Protein AF-A0A6N2DUM8-F1 (afdb_monomer_lite)

Sequence (60 aa):
MEPEDLEPRAKKPALRNLEIMSIEALRVYIGELEAEIARARAEIAAKETARDSAAGLFRT

Structure (mmCIF, N/CA/C/O backbone):
data_AF-A0A6N2DUM8-F1
#
_entry.id   AF-A0A6N2DUM8-F1
#
loop_
_atom_site.group_PDB
_atom_site.id
_atom_site.type_symbol
_atom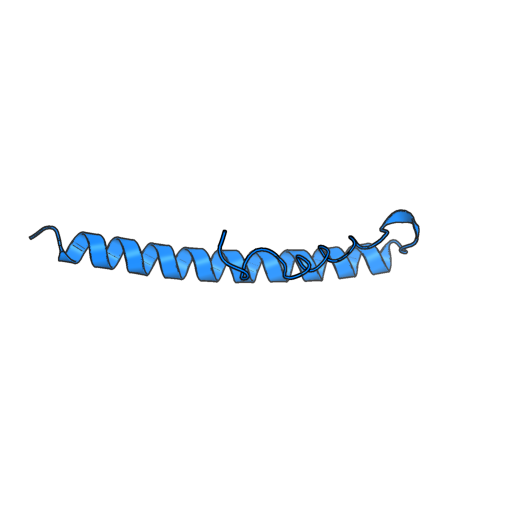_site.label_atom_id
_atom_site.label_alt_id
_atom_site.label_comp_id
_atom_site.label_asym_id
_atom_site.label_entity_id
_atom_site.label_seq_id
_atom_site.pdbx_PDB_ins_code
_atom_site.Cartn_x
_atom_site.Cartn_y
_atom_site.Cartn_z
_atom_site.occupancy
_atom_site.B_iso_or_equiv
_atom_site.auth_seq_id
_atom_site.auth_comp_id
_atom_site.auth_asym_id
_atom_site.auth_atom_id
_atom_site.pdbx_PDB_model_num
ATOM 1 N N . MET A 1 1 ? 10.865 -20.608 33.370 1.00 56.72 1 MET A N 1
ATOM 2 C CA . MET A 1 1 ? 11.217 -20.244 31.986 1.00 56.72 1 MET A CA 1
ATOM 3 C C . MET A 1 1 ? 10.572 -21.312 31.124 1.00 56.72 1 MET A C 1
ATOM 5 O O . MET A 1 1 ? 10.991 -22.460 31.212 1.00 56.72 1 MET A O 1
ATOM 9 N N . GLU A 1 2 ? 9.454 -20.985 30.479 1.00 57.59 2 GLU A N 1
ATOM 10 C CA . GLU A 1 2 ? 8.697 -21.933 29.653 1.00 57.59 2 GLU A CA 1
ATOM 11 C C . GLU A 1 2 ? 9.420 -22.123 28.306 1.00 57.59 2 GLU A C 1
ATOM 13 O O . GLU A 1 2 ? 9.913 -21.143 27.746 1.00 57.59 2 GLU A O 1
ATOM 18 N N . PRO A 1 3 ? 9.537 -23.359 27.792 1.00 57.31 3 PRO A N 1
ATOM 19 C CA . PRO A 1 3 ? 10.319 -23.693 26.595 1.00 57.31 3 PRO A CA 1
ATOM 20 C C 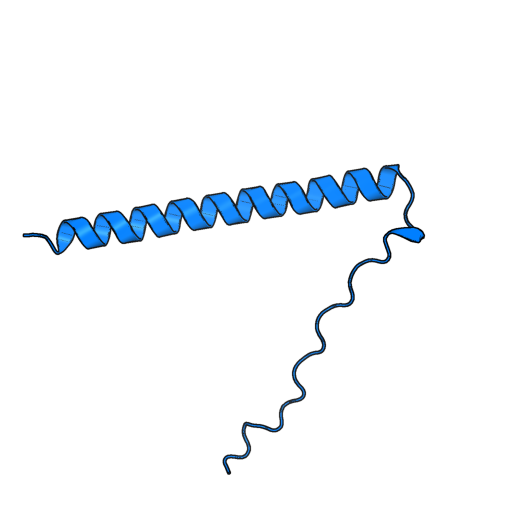. PRO A 1 3 ? 9.730 -23.167 25.269 1.00 57.31 3 PRO A C 1
ATOM 22 O O . PRO A 1 3 ? 10.262 -23.475 24.206 1.00 57.31 3 PRO A O 1
ATOM 25 N N . GLU A 1 4 ? 8.662 -22.371 25.316 1.00 61.16 4 GLU A N 1
ATOM 26 C CA . GLU A 1 4 ? 7.963 -21.812 24.149 1.00 61.16 4 GLU A CA 1
ATOM 27 C C . GLU A 1 4 ? 8.663 -20.564 23.565 1.00 61.16 4 GLU A C 1
ATOM 29 O O . GLU A 1 4 ? 8.341 -20.121 22.467 1.00 61.16 4 GLU A O 1
ATOM 34 N N .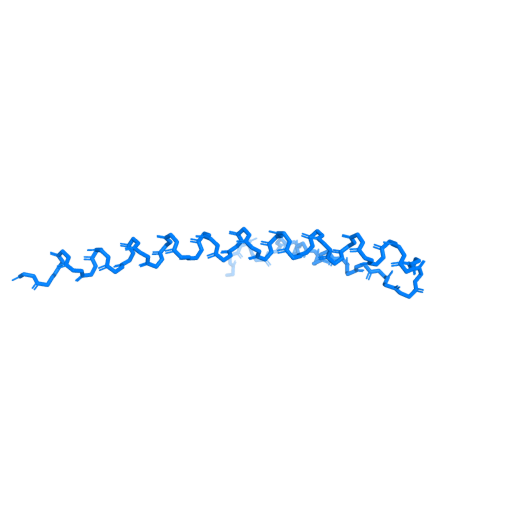 ASP A 1 5 ? 9.670 -20.018 24.256 1.00 59.72 5 ASP A N 1
ATOM 35 C CA . ASP A 1 5 ? 10.379 -18.782 23.870 1.00 59.72 5 ASP A CA 1
ATOM 36 C C . ASP A 1 5 ? 11.584 -19.012 22.925 1.00 59.72 5 ASP A C 1
ATOM 38 O O . ASP A 1 5 ? 12.424 -18.135 22.730 1.00 59.72 5 ASP A O 1
ATOM 42 N N . LEU A 1 6 ? 11.720 -20.214 22.348 1.00 62.69 6 LEU A N 1
ATOM 43 C CA . LEU A 1 6 ? 12.887 -20.610 21.539 1.00 62.69 6 LEU A CA 1
ATOM 44 C C . LEU A 1 6 ? 12.573 -20.926 20.070 1.00 62.69 6 LEU A C 1
ATOM 46 O O . LEU A 1 6 ? 13.438 -21.442 19.357 1.00 62.69 6 LEU A O 1
ATOM 50 N N . GLU A 1 7 ? 11.382 -20.591 19.570 1.00 69.00 7 GLU A N 1
ATOM 51 C CA . GLU A 1 7 ? 11.135 -20.667 18.130 1.00 69.00 7 GLU A CA 1
ATOM 52 C C . GLU A 1 7 ? 11.859 -19.517 17.402 1.00 69.00 7 GLU A C 1
ATOM 54 O O . GLU A 1 7 ? 11.702 -18.345 17.772 1.00 69.00 7 GLU A O 1
ATOM 59 N N . PRO A 1 8 ? 12.663 -19.791 16.354 1.00 69.00 8 PRO A N 1
ATOM 60 C CA . PRO A 1 8 ? 13.295 -18.739 15.574 1.00 69.00 8 PRO A CA 1
ATOM 61 C C . PRO A 1 8 ? 12.210 -17.843 14.979 1.00 69.00 8 PRO A C 1
ATOM 63 O O . PRO A 1 8 ? 11.485 -18.251 14.071 1.00 69.00 8 PRO A O 1
ATOM 66 N N . ARG A 1 9 ? 12.101 -16.604 15.474 1.00 73.12 9 ARG A N 1
ATOM 67 C CA . ARG A 1 9 ? 11.188 -15.599 14.914 1.00 73.12 9 ARG A CA 1
ATOM 68 C C . ARG A 1 9 ? 11.480 -15.503 13.419 1.00 73.12 9 ARG A C 1
ATOM 70 O O . ARG A 1 9 ? 12.588 -15.113 13.039 1.00 73.12 9 ARG A O 1
ATOM 77 N N . ALA A 1 10 ? 10.516 -15.902 12.588 1.00 73.75 10 ALA A N 1
ATOM 78 C CA . ALA A 1 10 ? 10.669 -15.895 11.141 1.00 73.75 10 ALA A CA 1
ATOM 79 C C . ALA A 1 10 ? 11.208 -14.527 10.708 1.00 73.75 10 ALA A C 1
ATOM 81 O O . ALA A 1 10 ? 10.646 -13.481 11.053 1.00 73.75 10 ALA A O 1
ATOM 82 N N . LYS A 1 11 ? 12.351 -14.528 10.013 1.00 71.69 11 LYS A N 1
ATOM 83 C CA . LYS A 1 11 ? 12.956 -13.286 9.532 1.00 71.69 11 LYS A CA 1
ATOM 84 C C . LYS A 1 11 ? 11.923 -12.579 8.663 1.00 71.69 11 LYS A C 1
ATOM 86 O O . LYS A 1 11 ? 11.327 -13.200 7.784 1.00 71.69 11 LYS A O 1
ATOM 91 N N . LYS A 1 12 ? 11.715 -11.285 8.925 1.00 73.38 12 LYS A N 1
ATOM 92 C CA . LYS A 1 12 ? 10.829 -10.459 8.101 1.00 73.38 12 LYS A CA 1
ATOM 93 C C . LYS A 1 12 ? 11.251 -10.612 6.633 1.00 73.38 12 LYS A C 1
ATOM 95 O O . LYS A 1 12 ? 12.459 -10.596 6.375 1.00 73.38 12 LYS A O 1
ATOM 100 N N . PRO A 1 13 ? 10.300 -10.760 5.694 1.00 74.75 13 PRO A N 1
ATOM 101 C CA . PRO A 1 13 ? 10.624 -10.803 4.277 1.00 74.75 13 PRO A CA 1
ATOM 102 C C . PRO A 1 13 ? 11.488 -9.598 3.911 1.00 74.75 13 PRO A C 1
ATOM 104 O O . PRO A 1 13 ? 11.191 -8.472 4.320 1.00 74.75 13 PRO A O 1
ATOM 107 N N . ALA A 1 14 ? 12.578 -9.837 3.185 1.00 78.81 14 ALA A N 1
ATOM 108 C CA . ALA A 1 14 ? 13.419 -8.752 2.707 1.00 78.81 14 ALA A CA 1
ATOM 109 C C . ALA A 1 14 ? 12.599 -7.846 1.778 1.00 78.81 14 ALA A C 1
ATOM 111 O O . ALA A 1 14 ? 11.824 -8.333 0.951 1.00 78.81 14 ALA A O 1
ATOM 112 N N . LEU A 1 15 ? 12.774 -6.530 1.918 1.00 87.06 15 LEU A N 1
ATOM 113 C CA . LEU A 1 15 ? 12.165 -5.574 0.999 1.00 87.06 15 LEU A CA 1
ATOM 114 C C . LEU A 1 15 ? 12.7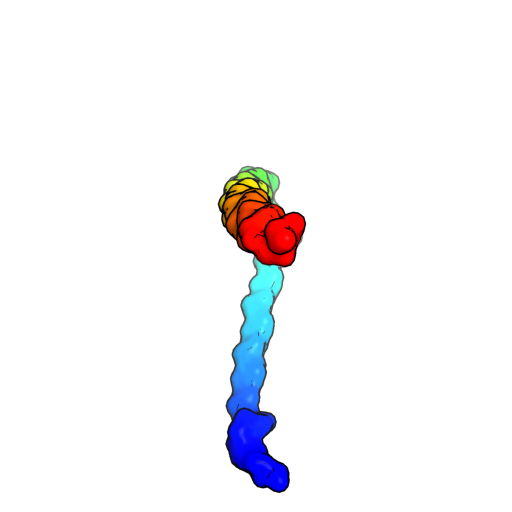05 -5.807 -0.416 1.00 87.06 15 LEU A C 1
ATOM 116 O O . LEU A 1 15 ? 13.866 -6.179 -0.604 1.00 87.06 15 LEU A O 1
ATOM 120 N N . ARG A 1 16 ? 11.853 -5.568 -1.416 1.00 89.69 16 ARG A N 1
ATOM 121 C CA . ARG A 1 16 ? 12.257 -5.593 -2.824 1.00 89.69 16 ARG A CA 1
ATOM 122 C C . ARG A 1 16 ? 13.373 -4.560 -3.029 1.00 89.69 16 ARG A C 1
ATOM 124 O O . ARG A 1 16 ? 13.232 -3.421 -2.586 1.00 89.69 16 ARG A O 1
ATOM 131 N N . ASN A 1 17 ? 14.461 -4.933 -3.705 1.00 94.62 17 ASN A N 1
ATOM 132 C CA . ASN A 1 17 ? 15.478 -3.958 -4.093 1.00 94.62 17 ASN A CA 1
ATOM 133 C C . ASN A 1 17 ? 14.947 -3.126 -5.271 1.00 94.62 17 ASN A C 1
ATOM 135 O O . ASN A 1 17 ? 14.851 -3.632 -6.387 1.00 94.62 17 ASN A O 1
ATOM 139 N N . LEU A 1 18 ? 14.584 -1.872 -5.005 1.00 95.88 18 LEU A N 1
ATOM 140 C CA . LEU A 1 18 ? 14.003 -0.974 -6.003 1.00 95.88 18 LEU A CA 1
ATOM 141 C C . LEU A 1 18 ? 15.048 -0.403 -6.971 1.00 95.88 18 LEU A C 1
ATOM 143 O O . LEU A 1 18 ? 14.690 -0.051 -8.090 1.00 95.88 18 LEU A O 1
ATOM 147 N N . GLU A 1 19 ? 16.326 -0.346 -6.581 1.00 96.19 19 GLU A N 1
ATOM 148 C CA . GLU A 1 19 ? 17.399 0.249 -7.397 1.00 96.19 19 GLU A CA 1
ATOM 149 C C . GLU A 1 19 ? 17.663 -0.539 -8.685 1.00 96.19 19 GLU A C 1
ATOM 151 O O . GLU A 1 19 ? 18.064 0.030 -9.696 1.00 96.19 19 GLU A O 1
ATOM 156 N N . ILE A 1 20 ? 17.416 -1.851 -8.658 1.00 96.75 20 ILE A N 1
ATOM 157 C CA . ILE A 1 20 ? 17.634 -2.746 -9.803 1.00 96.75 20 ILE A CA 1
ATOM 158 C C . ILE A 1 20 ? 16.399 -2.889 -10.703 1.00 96.75 20 ILE A C 1
ATOM 160 O O . ILE A 1 20 ? 16.444 -3.608 -11.701 1.00 96.75 20 ILE A O 1
ATOM 164 N N . MET A 1 21 ? 15.273 -2.268 -10.341 1.00 97.06 21 MET A N 1
ATOM 165 C CA . MET A 1 21 ? 14.021 -2.385 -11.089 1.00 97.06 21 MET A CA 1
ATOM 166 C C . MET A 1 21 ? 13.946 -1.339 -12.204 1.00 97.06 21 MET A C 1
ATOM 168 O O . MET A 1 21 ? 14.348 -0.191 -12.037 1.00 97.06 21 MET A O 1
ATOM 172 N N . SER A 1 22 ? 13.374 -1.720 -13.350 1.00 98.31 22 SER A N 1
ATOM 173 C CA . SER A 1 22 ? 13.059 -0.760 -14.411 1.00 98.31 22 SER A CA 1
ATOM 174 C C . SER A 1 22 ? 11.908 0.164 -13.996 1.00 98.31 22 SER A C 1
ATOM 176 O O . SER A 1 22 ? 11.099 -0.172 -13.130 1.00 98.31 22 SER A O 1
ATOM 178 N N . ILE A 1 23 ? 11.778 1.315 -14.664 1.00 98.12 23 ILE A N 1
ATOM 179 C CA . ILE A 1 23 ? 10.662 2.251 -14.438 1.00 98.12 23 ILE A CA 1
ATOM 180 C C . ILE A 1 23 ? 9.305 1.557 -14.630 1.00 98.12 23 ILE A C 1
ATOM 182 O O . ILE A 1 23 ? 8.378 1.790 -13.859 1.00 98.12 23 ILE A O 1
ATOM 186 N N . GLU A 1 24 ? 9.177 0.698 -15.642 1.00 98.50 24 GLU A N 1
ATOM 187 C CA . GLU A 1 24 ? 7.947 -0.062 -15.888 1.00 98.50 24 GLU A CA 1
ATOM 188 C C . GLU A 1 24 ? 7.647 -1.034 -14.741 1.00 98.50 24 GLU A C 1
ATOM 190 O O . GLU A 1 24 ? 6.534 -1.041 -14.218 1.00 98.50 24 GLU A O 1
ATOM 195 N N . ALA A 1 25 ? 8.654 -1.778 -14.273 1.00 98.00 25 ALA A N 1
ATOM 196 C CA . ALA A 1 25 ? 8.498 -2.685 -13.141 1.00 98.00 25 ALA A CA 1
ATOM 197 C C . ALA A 1 25 ? 8.117 -1.940 -11.851 1.00 98.00 25 ALA A C 1
ATOM 199 O O . ALA A 1 25 ? 7.307 -2.434 -11.069 1.00 98.00 25 ALA A O 1
ATOM 200 N N . LEU A 1 26 ? 8.659 -0.737 -11.636 1.00 98.31 26 LEU A N 1
ATOM 201 C CA . LEU A 1 26 ? 8.288 0.118 -10.507 1.00 98.31 26 LEU A CA 1
ATOM 202 C C . LEU A 1 26 ? 6.834 0.596 -10.604 1.00 98.31 26 LEU A C 1
ATOM 204 O O . LEU A 1 26 ? 6.138 0.601 -9.593 1.00 98.31 26 LEU A O 1
ATOM 208 N N . ARG A 1 27 ? 6.344 0.947 -11.801 1.00 98.44 27 ARG A N 1
ATOM 209 C CA . ARG A 1 27 ? 4.929 1.314 -12.009 1.00 98.44 27 ARG A CA 1
ATOM 210 C C . ARG A 1 27 ? 3.991 0.154 -11.687 1.00 98.44 27 ARG A C 1
ATOM 212 O O . ARG A 1 27 ? 2.991 0.368 -11.010 1.00 98.44 27 ARG A O 1
ATOM 219 N N . VAL A 1 28 ? 4.329 -1.056 -12.134 1.00 98.31 28 VAL A N 1
ATOM 220 C CA . VAL A 1 28 ? 3.554 -2.267 -11.815 1.00 98.31 28 VAL A CA 1
ATOM 221 C C . VAL A 1 28 ? 3.553 -2.520 -10.309 1.00 98.31 28 VAL A C 1
ATOM 223 O O . VAL A 1 28 ? 2.488 -2.672 -9.720 1.00 98.31 28 VAL A O 1
ATOM 226 N N . TYR A 1 29 ? 4.725 -2.480 -9.672 1.00 97.44 29 TYR A N 1
ATOM 227 C CA . TYR A 1 29 ? 4.857 -2.698 -8.231 1.00 97.44 29 TYR A CA 1
ATOM 228 C C . TYR A 1 29 ? 4.056 -1.686 -7.401 1.00 97.44 29 TYR A C 1
ATOM 230 O O . TYR A 1 29 ? 3.395 -2.060 -6.435 1.00 97.44 29 TYR A O 1
ATOM 238 N N . ILE A 1 30 ? 4.066 -0.409 -7.793 1.00 98.06 30 ILE A N 1
ATOM 239 C CA . ILE A 1 30 ? 3.225 0.617 -7.164 1.00 98.06 30 ILE A CA 1
ATOM 240 C C . ILE A 1 30 ? 1.743 0.262 -7.316 1.00 98.06 30 ILE A C 1
ATOM 242 O O . ILE A 1 30 ? 1.026 0.282 -6.321 1.00 98.06 30 ILE A O 1
ATOM 246 N N . GLY A 1 31 ? 1.297 -0.122 -8.515 1.00 98.38 31 GLY A N 1
ATOM 247 C CA . GLY A 1 31 ? -0.099 -0.498 -8.746 1.00 98.38 31 GLY A CA 1
ATOM 248 C C . GLY A 1 31 ? -0.559 -1.677 -7.880 1.00 98.38 31 GLY 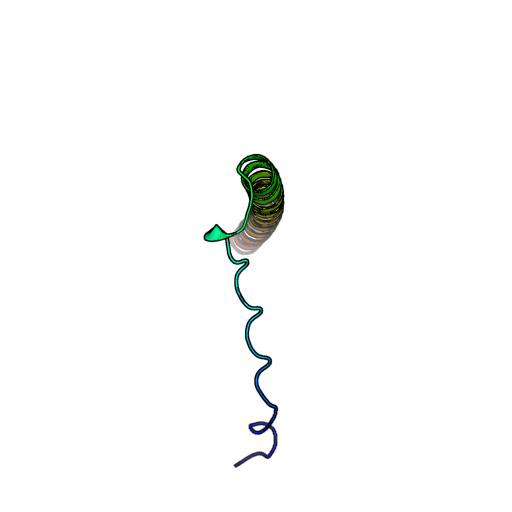A C 1
ATOM 249 O O . GLY A 1 31 ? -1.659 -1.649 -7.331 1.00 98.38 31 GLY A O 1
ATOM 250 N N . GLU A 1 32 ? 0.294 -2.688 -7.694 1.00 97.56 32 GLU A N 1
ATOM 251 C CA . GLU A 1 32 ? 0.020 -3.819 -6.796 1.00 97.56 32 GLU A CA 1
ATOM 252 C C . GLU A 1 32 ? -0.128 -3.368 -5.335 1.00 97.56 32 GLU A C 1
ATOM 254 O O . GLU A 1 32 ? -1.076 -3.762 -4.650 1.00 97.56 32 GLU A O 1
ATOM 259 N N . LEU A 1 33 ? 0.777 -2.509 -4.857 1.00 97.56 33 LEU A N 1
ATOM 260 C CA . LEU A 1 33 ? 0.717 -1.966 -3.498 1.00 97.56 33 LEU A CA 1
ATOM 261 C C . LEU A 1 33 ? -0.516 -1.081 -3.279 1.00 97.56 33 LEU A C 1
ATOM 263 O O . LEU A 1 33 ? -1.148 -1.156 -2.227 1.00 97.56 33 LEU A O 1
ATOM 267 N N . GLU A 1 34 ? -0.884 -0.252 -4.253 1.00 98.56 34 GLU A N 1
ATOM 268 C CA . GLU A 1 34 ? -2.077 0.595 -4.180 1.00 98.56 34 GLU A CA 1
ATOM 269 C C . GLU A 1 34 ? -3.364 -0.235 -4.139 1.00 98.56 34 GLU A C 1
ATOM 271 O O . GLU A 1 34 ? -4.265 0.069 -3.351 1.00 98.56 34 GLU A O 1
ATOM 276 N N . ALA A 1 35 ? -3.436 -1.316 -4.920 1.00 98.25 35 ALA A N 1
ATOM 277 C CA . ALA A 1 35 ? -4.550 -2.258 -4.872 1.00 98.25 35 ALA A CA 1
ATOM 278 C C . ALA A 1 35 ? -4.668 -2.926 -3.491 1.00 98.25 35 ALA A C 1
ATOM 280 O O . ALA A 1 35 ? -5.766 -3.031 -2.935 1.00 98.25 35 ALA A O 1
ATOM 281 N N . GLU A 1 36 ? -3.540 -3.317 -2.897 1.00 98.25 36 GLU A N 1
ATOM 282 C CA . GLU A 1 36 ? -3.507 -3.882 -1.548 1.00 98.25 36 GLU A CA 1
ATOM 283 C C . GLU A 1 36 ? -3.967 -2.869 -0.491 1.00 98.25 36 GLU A C 1
ATOM 285 O O . GLU A 1 36 ? -4.786 -3.186 0.374 1.00 98.25 36 GLU A O 1
ATOM 290 N N . ILE A 1 37 ? -3.502 -1.621 -0.589 1.00 98.25 37 ILE A N 1
ATOM 291 C CA . ILE A 1 37 ? -3.936 -0.532 0.292 1.00 98.25 37 ILE A CA 1
ATOM 292 C C . ILE A 1 37 ? -5.447 -0.316 0.173 1.00 98.25 37 ILE A C 1
ATOM 294 O O . ILE A 1 37 ? -6.122 -0.140 1.190 1.00 98.25 37 ILE A O 1
ATOM 298 N N . ALA A 1 38 ? -5.997 -0.340 -1.043 1.00 98.56 38 ALA A N 1
ATOM 299 C CA . ALA A 1 38 ? -7.433 -0.202 -1.261 1.00 98.56 38 ALA A CA 1
ATOM 300 C C . ALA A 1 38 ? -8.222 -1.338 -0.588 1.00 98.56 38 ALA A C 1
ATOM 302 O O . ALA A 1 38 ? -9.195 -1.070 0.121 1.00 98.56 38 ALA A O 1
ATOM 303 N N . ARG A 1 39 ? -7.764 -2.589 -0.728 1.00 98.31 39 ARG A N 1
ATOM 304 C CA . ARG A 1 39 ? -8.357 -3.752 -0.050 1.00 98.31 39 ARG A CA 1
ATOM 305 C C . ARG A 1 39 ? -8.329 -3.602 1.471 1.00 98.31 39 ARG A C 1
ATOM 307 O O . ARG A 1 39 ? -9.355 -3.776 2.124 1.00 98.31 39 ARG A O 1
ATOM 314 N N . ALA A 1 40 ? -7.176 -3.245 2.035 1.00 98.50 40 ALA A N 1
ATOM 315 C CA . ALA A 1 40 ? -7.023 -3.064 3.475 1.00 98.50 40 ALA A CA 1
ATOM 316 C C . ALA A 1 40 ? -7.941 -1.955 4.015 1.00 98.50 40 ALA A C 1
ATOM 318 O O . ALA A 1 40 ? -8.577 -2.125 5.054 1.00 98.50 40 ALA A O 1
ATOM 319 N N . ARG A 1 41 ? -8.068 -0.837 3.288 1.00 98.50 41 ARG A N 1
ATOM 320 C CA . ARG A 1 41 ? -8.988 0.254 3.646 1.00 98.50 41 ARG A CA 1
ATOM 321 C C . ARG A 1 41 ? -10.450 -0.195 3.648 1.00 98.50 41 ARG A C 1
ATOM 323 O O . ARG A 1 41 ? -11.179 0.174 4.564 1.00 98.50 41 ARG A O 1
ATOM 330 N N . ALA A 1 42 ? -10.868 -1.002 2.672 1.00 98.25 42 ALA A N 1
ATOM 331 C CA . ALA A 1 42 ? -12.229 -1.538 2.624 1.00 98.25 42 ALA A CA 1
ATOM 332 C C . ALA A 1 42 ? -12.534 -2.441 3.834 1.00 98.25 42 ALA A C 1
ATOM 334 O O . ALA A 1 42 ? -13.575 -2.295 4.473 1.00 98.25 42 ALA A O 1
ATOM 335 N N . GLU A 1 43 ? -11.595 -3.317 4.200 1.00 98.38 43 GLU A N 1
ATOM 336 C CA . GLU A 1 43 ? -11.711 -4.165 5.392 1.00 98.38 43 GLU A CA 1
ATOM 337 C C . GLU A 1 43 ? -11.782 -3.355 6.690 1.00 98.38 43 GLU A C 1
ATOM 339 O O . GLU A 1 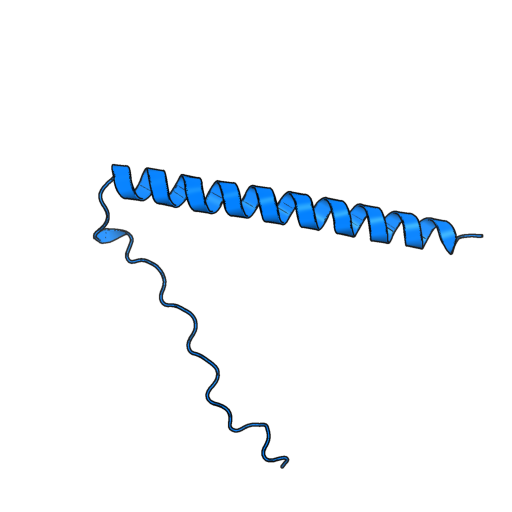43 ? -12.566 -3.683 7.581 1.00 98.38 43 GLU A O 1
ATOM 344 N N . ILE A 1 44 ? -10.984 -2.291 6.812 1.00 97.38 44 ILE A N 1
ATOM 345 C CA . ILE A 1 44 ? -11.031 -1.390 7.971 1.00 97.38 44 ILE A CA 1
ATOM 346 C C . ILE A 1 44 ? -12.411 -0.740 8.076 1.00 97.38 44 ILE A C 1
ATOM 348 O O . ILE A 1 44 ? -13.041 -0.841 9.126 1.00 97.38 44 ILE A O 1
ATOM 352 N N . ALA A 1 45 ? -12.920 -0.163 6.986 1.00 97.50 45 ALA A N 1
ATOM 353 C CA . ALA A 1 45 ? -14.229 0.488 6.974 1.00 97.50 45 ALA A CA 1
ATOM 354 C C . ALA A 1 45 ? -15.365 -0.477 7.367 1.00 97.50 45 ALA A C 1
ATOM 356 O O . ALA A 1 45 ? -16.267 -0.118 8.131 1.00 97.50 45 ALA A O 1
ATOM 357 N N . ALA A 1 46 ? -15.301 -1.730 6.903 1.00 96.19 46 ALA A N 1
ATOM 358 C CA . ALA A 1 46 ? -16.251 -2.766 7.299 1.00 96.19 46 ALA A CA 1
ATOM 359 C C . ALA A 1 46 ? -16.184 -3.066 8.809 1.00 96.19 46 ALA A C 1
ATOM 361 O O . ALA A 1 46 ? -17.219 -3.170 9.473 1.00 96.19 46 ALA A O 1
ATOM 362 N N . LYS A 1 47 ? -14.976 -3.161 9.379 1.00 95.56 47 LYS A N 1
ATOM 363 C CA . LYS A 1 47 ? -14.777 -3.418 10.816 1.00 95.56 47 LYS A CA 1
ATOM 364 C C . LYS A 1 47 ? -15.207 -2.236 11.685 1.00 95.56 47 LYS A C 1
ATOM 366 O O . LYS A 1 47 ? -15.810 -2.452 12.733 1.00 95.56 47 LYS A O 1
ATOM 371 N N . GLU A 1 48 ? -14.948 -1.007 11.252 1.00 94.88 48 GLU A N 1
ATOM 372 C CA . GLU A 1 48 ? -15.406 0.208 11.937 1.00 94.88 48 GLU A CA 1
ATOM 373 C C . GLU A 1 48 ? -16.935 0.281 11.967 1.00 94.88 48 GLU A C 1
ATOM 375 O O . GLU A 1 48 ? -17.519 0.458 13.034 1.00 94.88 48 GLU A O 1
ATOM 380 N N . THR A 1 49 ? -17.589 0.008 10.833 1.00 91.31 49 THR A N 1
ATOM 381 C CA . THR A 1 49 ? -19.058 -0.053 10.745 1.00 91.31 49 THR A CA 1
ATOM 382 C C . THR A 1 49 ? -19.639 -1.085 11.714 1.00 91.31 49 THR A C 1
ATOM 384 O O . THR A 1 49 ? -20.607 -0.803 12.426 1.00 91.31 49 THR A O 1
ATOM 387 N N . ALA A 1 50 ? -19.040 -2.278 11.782 1.00 90.00 50 ALA A N 1
ATOM 388 C CA . ALA A 1 50 ? -19.468 -3.324 12.707 1.00 90.00 50 ALA A CA 1
ATOM 389 C C . ALA A 1 50 ? -19.288 -2.904 14.178 1.00 90.00 50 ALA A C 1
ATOM 391 O O . ALA A 1 50 ? -20.193 -3.105 14.991 1.00 90.00 50 ALA A O 1
ATOM 392 N N . ARG A 1 51 ? -18.153 -2.276 14.518 1.00 89.25 51 ARG A N 1
ATOM 393 C CA . ARG A 1 51 ? -17.874 -1.768 15.870 1.00 89.25 51 ARG A CA 1
ATOM 394 C C . ARG A 1 51 ? -18.884 -0.704 16.292 1.00 89.25 51 ARG A C 1
ATOM 396 O O . ARG A 1 51 ? -19.402 -0.763 17.405 1.00 89.25 51 ARG A O 1
ATOM 403 N N . ASP A 1 52 ? -19.166 0.253 15.419 1.00 85.12 52 ASP A N 1
ATOM 404 C CA . ASP A 1 52 ? -20.041 1.378 15.739 1.00 85.12 52 ASP A CA 1
ATOM 405 C C . ASP A 1 52 ? -21.510 0.930 15.832 1.00 85.12 52 ASP A C 1
ATOM 407 O O . ASP A 1 52 ? -22.239 1.381 16.720 1.00 85.12 52 ASP A O 1
ATOM 411 N N . SER A 1 53 ? -21.916 -0.041 15.003 1.00 78.19 53 SER A N 1
ATOM 412 C CA . SER A 1 53 ? -23.220 -0.711 15.111 1.00 78.19 53 SER A CA 1
ATOM 413 C C . SER A 1 53 ? -23.368 -1.424 16.457 1.00 78.19 53 SER A C 1
ATOM 415 O O . SER A 1 53 ? -24.376 -1.252 17.141 1.00 78.19 53 SER A O 1
ATOM 417 N N . ALA A 1 54 ? -22.344 -2.167 16.890 1.00 75.50 54 ALA A N 1
ATOM 418 C CA . ALA A 1 54 ? -22.339 -2.813 18.199 1.00 75.50 54 ALA A CA 1
ATOM 419 C C . ALA A 1 54 ? -22.401 -1.784 19.342 1.00 75.50 54 ALA A C 1
ATOM 421 O O . ALA A 1 54 ? -23.211 -1.925 20.254 1.00 75.50 54 ALA A O 1
ATOM 422 N N . ALA A 1 55 ? -21.622 -0.702 19.271 1.00 74.81 55 ALA A N 1
ATOM 423 C CA . ALA A 1 55 ? -21.636 0.360 20.278 1.00 74.81 55 ALA A CA 1
ATOM 424 C C . ALA A 1 55 ? -22.989 1.093 20.383 1.00 74.81 55 ALA A C 1
ATOM 426 O O . ALA A 1 55 ? -23.305 1.633 21.443 1.00 74.81 55 ALA A O 1
ATOM 427 N N . GLY A 1 56 ? -23.777 1.139 19.304 1.00 74.12 56 GLY A N 1
ATOM 428 C CA . GLY A 1 56 ? -25.146 1.659 19.316 1.00 74.12 56 GLY A CA 1
ATOM 429 C C . GLY A 1 56 ? -26.147 0.728 20.008 1.00 74.12 56 GLY A C 1
ATOM 430 O O . GLY A 1 56 ? -27.038 1.213 20.698 1.00 74.12 56 GLY A O 1
ATOM 431 N N . LEU A 1 57 ? -25.966 -0.591 19.883 1.00 70.75 57 LEU A N 1
ATOM 432 C CA . LEU A 1 57 ? -26.836 -1.601 20.503 1.00 70.75 57 LEU A CA 1
ATOM 433 C C . LEU A 1 57 ? -26.691 -1.669 22.031 1.00 70.75 57 LEU A C 1
ATOM 435 O O . LEU A 1 57 ? -27.656 -1.987 22.713 1.00 70.75 57 LEU A O 1
ATOM 439 N N . PHE A 1 58 ? -25.519 -1.335 22.579 1.00 67.75 58 PHE A N 1
ATOM 440 C CA . PHE A 1 58 ? -25.275 -1.301 24.031 1.00 67.75 58 PHE A CA 1
ATOM 441 C C . PHE A 1 58 ? -25.597 0.056 24.689 1.00 67.75 58 PHE A C 1
ATOM 443 O O . PHE A 1 58 ? -25.296 0.247 25.865 1.00 67.75 58 PHE A O 1
ATOM 450 N N . ARG A 1 59 ? -26.163 1.019 23.944 1.00 63.41 59 ARG A N 1
ATOM 451 C CA . ARG A 1 59 ? -26.497 2.375 24.430 1.00 63.41 59 ARG A CA 1
ATOM 452 C C . ARG A 1 59 ? -27.980 2.570 24.796 1.00 63.41 59 ARG A C 1
ATOM 454 O O . ARG A 1 59 ? -28.437 3.709 24.867 1.00 63.41 59 ARG A O 1
ATOM 461 N N . THR A 1 60 ? -28.704 1.478 25.036 1.00 55.69 60 THR A N 1
ATOM 462 C CA . THR A 1 60 ? -30.050 1.446 25.647 1.00 55.69 60 THR A CA 1
ATOM 463 C C . THR A 1 60 ? -29.964 1.100 27.122 1.00 55.69 60 THR A C 1
ATOM 465 O O . THR A 1 60 ? -30.702 1.723 27.911 1.00 55.69 60 THR A O 1
#

Radius of gyration: 20.48 Å; chains: 1; bounding box: 48×26×48 Å

pLDDT: mean 85.9, std 14.5, range [55.69, 98.56]

Secondary structure (DSSP, 8-state):
--GGGGS--PPPPPPP-STTS-HHHHHHHHHHHHHHHHHHHHHHHHHHHHHHHHHHHT--

Foldseek 3Di:
DDPPPPDPPPPDPDDDDPVPDDPVRVVVVVVVVVVVVVVVVVVVVVVVVVVVVVVVVVPD